Protein AF-A0A8B6DLY8-F1 (afdb_monomer)

Foldseek 3Di:
DDDPPDDDDCPPPVCCVVPVLVVALPVVLVCCVVVNDPDDNVVSVVSNVVVVVVVVVVVVCVVCVPVVVVVVVVVVVVVVVVCVVDDDDPDPCVVPDDPPDPVVVVVVVCCVPQNDPNDPPDDDDDDDDPPPDDCPDPVNVVVVVVVVVVVVPDDDDPDDD

Mean predicted aligned error: 12.67 Å

Secondary structure (DSSP, 8-state):
-------------HHHHH-HHHH-HHHHHHHHHTTSS-S-HHHHHHHHHHHHHHHHHHHHHHHTHHHHHHHHHHHHHHHHHHGGG------HHHHHSPTTSHHHHHHHHHHHHT-TT-S----------TTS--S-SHHHHHHHHHHHHHHHT-----S--

Solvent-accessible surface area (backbone atoms only — not comparable to full-atom values): 10183 Å² total; per-residue (Å²): 136,83,82,78,79,76,75,96,68,84,71,71,59,64,54,56,76,78,40,27,60,78,75,39,17,57,60,38,38,52,36,39,74,71,69,77,43,86,76,65,62,68,64,29,49,53,50,26,52,51,52,53,51,54,48,54,50,49,52,51,43,67,76,36,46,69,61,53,51,50,53,51,51,51,52,50,52,57,55,55,58,58,59,76,72,65,76,81,84,80,53,64,66,72,72,73,49,59,87,92,36,72,66,50,54,53,50,51,51,46,36,72,74,68,34,82,77,68,58,83,85,76,84,81,88,83,90,78,60,94,73,90,50,83,59,93,37,74,70,52,51,50,51,50,52,53,52,50,54,54,59,73,67,67,80,84,86,90,66,92,128

Radius of gyration: 36.94 Å; Cα contacts 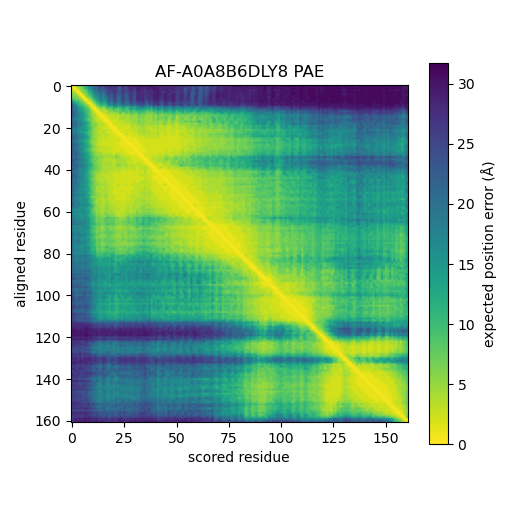(8 Å, |Δi|>4): 57; chains: 1; bounding box: 82×62×89 Å

Structure (mmCIF, N/CA/C/O backbone):
data_AF-A0A8B6DLY8-F1
#
_entry.id   AF-A0A8B6DLY8-F1
#
loop_
_atom_site.group_PDB
_atom_site.id
_atom_site.type_symbol
_atom_site.label_atom_id
_atom_site.label_alt_id
_atom_site.label_comp_id
_atom_site.label_asym_id
_atom_site.label_entity_id
_atom_site.label_seq_id
_atom_site.pdbx_PDB_ins_code
_atom_site.Cartn_x
_atom_site.Cartn_y
_atom_site.Cartn_z
_atom_site.occupancy
_atom_site.B_iso_or_equiv
_atom_site.auth_seq_id
_atom_site.auth_comp_id
_atom_site.auth_asym_id
_atom_site.auth_atom_id
_atom_site.pdbx_PDB_model_num
ATOM 1 N N . MET A 1 1 ? -2.352 26.729 -37.217 1.00 38.97 1 MET A N 1
ATOM 2 C CA . MET A 1 1 ? -1.543 27.371 -36.158 1.00 38.97 1 MET A CA 1
ATOM 3 C C . MET A 1 1 ? -0.080 27.208 -36.547 1.00 38.97 1 MET A C 1
ATOM 5 O O . MET A 1 1 ? 0.401 26.088 -36.638 1.00 38.97 1 MET A O 1
ATOM 9 N N . SER A 1 2 ? 0.544 28.307 -36.972 1.00 37.69 2 SER A N 1
ATOM 10 C CA . SER A 1 2 ? 1.836 28.341 -37.668 1.00 37.69 2 SER A CA 1
ATOM 11 C C . SER A 1 2 ? 2.990 27.996 -36.723 1.00 37.69 2 SER A C 1
ATOM 13 O O . SER A 1 2 ? 3.168 28.648 -35.694 1.00 37.69 2 SER A O 1
ATOM 15 N N . ILE A 1 3 ? 3.768 26.966 -37.066 1.00 46.97 3 ILE A N 1
ATOM 16 C CA . ILE A 1 3 ? 5.004 26.614 -36.364 1.00 46.97 3 ILE A CA 1
ATOM 17 C C . ILE A 1 3 ? 6.018 27.718 -36.661 1.00 46.97 3 ILE A C 1
ATOM 19 O O . ILE A 1 3 ? 6.572 27.808 -37.757 1.00 46.97 3 ILE A O 1
ATOM 23 N N . ARG A 1 4 ? 6.249 28.578 -35.667 1.00 46.22 4 ARG A N 1
ATOM 24 C CA . ARG A 1 4 ? 7.287 29.609 -35.675 1.00 46.22 4 ARG A CA 1
ATOM 25 C C . ARG A 1 4 ? 8.650 28.924 -35.830 1.00 46.22 4 ARG A C 1
ATOM 27 O O . ARG A 1 4 ? 9.217 28.456 -34.846 1.00 46.22 4 ARG A O 1
ATOM 34 N N . ARG A 1 5 ? 9.177 28.860 -37.060 1.00 56.31 5 ARG A N 1
ATOM 35 C CA . ARG A 1 5 ? 10.591 28.548 -37.319 1.00 56.31 5 ARG A CA 1
ATOM 36 C C . ARG A 1 5 ? 11.424 29.621 -36.617 1.00 56.31 5 ARG A C 1
ATOM 38 O O . ARG A 1 5 ? 11.501 30.754 -37.086 1.00 56.31 5 ARG A O 1
ATOM 45 N N . ARG A 1 6 ? 11.968 29.288 -35.445 1.00 45.38 6 ARG A N 1
ATOM 46 C CA . ARG A 1 6 ? 12.913 30.141 -34.724 1.00 45.38 6 ARG A CA 1
ATOM 47 C C . ARG A 1 6 ? 14.217 30.153 -35.524 1.00 45.38 6 ARG A C 1
ATOM 49 O O . ARG A 1 6 ? 14.691 29.102 -35.946 1.00 45.38 6 ARG A O 1
ATOM 56 N N . GLY A 1 7 ? 14.688 31.362 -35.806 1.00 41.41 7 GLY A N 1
ATOM 57 C CA . GLY A 1 7 ? 15.774 31.646 -36.730 1.00 41.41 7 GLY A CA 1
ATOM 58 C C . GLY A 1 7 ? 17.102 30.994 -36.365 1.00 41.41 7 GLY A C 1
ATOM 59 O O . GLY A 1 7 ? 17.386 30.664 -35.217 1.00 41.41 7 GLY A O 1
ATOM 60 N N . THR A 1 8 ? 17.907 30.851 -37.407 1.00 48.41 8 THR A N 1
ATOM 61 C CA . THR A 1 8 ? 19.327 30.529 -37.408 1.00 48.41 8 THR A CA 1
ATOM 62 C C . THR A 1 8 ? 20.114 31.504 -36.531 1.00 48.41 8 THR A C 1
ATOM 64 O O . THR A 1 8 ? 20.509 32.577 -36.975 1.00 48.41 8 THR A O 1
ATOM 67 N N . ASN A 1 9 ? 20.357 31.116 -35.287 1.00 43.06 9 ASN A N 1
ATOM 68 C CA . ASN A 1 9 ? 21.547 31.507 -34.547 1.00 43.06 9 ASN A CA 1
ATOM 69 C C . ASN A 1 9 ? 21.947 30.271 -33.744 1.00 43.06 9 ASN A C 1
ATOM 71 O O . ASN A 1 9 ? 21.396 30.014 -32.677 1.00 43.06 9 ASN A O 1
ATOM 75 N N . SER A 1 10 ? 22.789 29.419 -34.329 1.00 54.16 10 SER A N 1
ATOM 76 C CA . SER A 1 10 ? 23.282 28.209 -33.675 1.00 54.16 10 SER A CA 1
ATOM 77 C C . SER A 1 10 ? 24.282 28.613 -32.596 1.00 54.16 10 SER A C 1
ATOM 79 O O . SER A 1 10 ? 25.492 28.485 -32.780 1.00 54.16 10 SER A O 1
ATOM 81 N N . GLN A 1 11 ? 23.774 29.135 -31.477 1.00 60.53 11 GLN A N 1
ATOM 82 C CA . GLN A 1 11 ? 24.482 29.003 -30.216 1.00 60.53 11 GLN A CA 1
ATOM 83 C C . GLN A 1 11 ? 24.683 27.502 -30.041 1.00 60.53 11 GLN A C 1
ATOM 85 O O . GLN A 1 11 ? 23.718 26.744 -29.988 1.00 60.53 11 GLN A O 1
ATOM 90 N N . ILE A 1 12 ? 25.937 27.066 -30.121 1.00 67.00 12 ILE A N 1
ATOM 91 C CA . ILE A 1 12 ? 26.305 25.691 -29.809 1.00 67.00 12 ILE A CA 1
ATOM 92 C C . ILE A 1 12 ? 25.740 25.441 -28.413 1.00 67.00 12 ILE A C 1
ATOM 94 O O . ILE A 1 12 ? 26.105 26.186 -27.505 1.00 67.00 12 ILE A O 1
ATOM 98 N N . ASP A 1 13 ? 24.825 24.475 -28.266 1.00 74.44 13 ASP A N 1
ATOM 99 C CA . ASP A 1 13 ? 24.245 24.155 -26.960 1.00 74.44 13 ASP A CA 1
ATOM 100 C C . ASP A 1 13 ? 25.400 23.934 -25.984 1.00 74.44 13 ASP A C 1
ATOM 102 O O . ASP A 1 13 ? 26.208 23.018 -26.152 1.00 74.44 13 ASP A O 1
ATOM 106 N N . GLU A 1 14 ? 25.519 24.814 -24.994 1.00 82.06 14 GLU A N 1
ATOM 107 C CA . GLU A 1 14 ? 26.632 24.818 -24.044 1.00 82.06 14 GLU A CA 1
ATOM 108 C C . GLU A 1 14 ? 26.707 23.478 -23.291 1.00 82.06 14 GLU A C 1
ATOM 110 O O . GLU A 1 14 ? 27.787 22.954 -23.004 1.00 82.06 14 GLU A O 1
ATOM 115 N N . ASP A 1 15 ? 25.551 22.839 -23.105 1.00 82.94 15 ASP A N 1
ATOM 116 C CA . ASP A 1 15 ? 25.417 21.503 -22.533 1.00 82.94 15 ASP A CA 1
ATOM 117 C C . ASP A 1 15 ? 26.004 20.392 -23.422 1.00 82.94 15 ASP A C 1
ATOM 119 O O . ASP A 1 15 ? 26.463 19.369 -22.909 1.00 82.94 15 ASP A O 1
ATOM 123 N N . LEU A 1 16 ? 26.064 20.574 -24.748 1.00 82.88 16 LEU A N 1
ATOM 124 C CA . LEU A 1 16 ? 26.805 19.665 -25.628 1.00 82.88 16 LEU A CA 1
ATOM 125 C C . LEU A 1 16 ? 28.315 19.825 -25.460 1.00 82.88 16 LEU A C 1
ATOM 127 O O . LEU A 1 16 ? 29.034 18.887 -25.772 1.00 82.88 16 LEU A O 1
ATOM 131 N N . LEU A 1 17 ? 28.821 20.962 -24.983 1.00 83.25 17 LEU A N 1
ATOM 132 C CA . LEU A 1 17 ? 30.257 21.159 -24.755 1.00 83.25 17 LEU A CA 1
ATOM 133 C C . LEU A 1 17 ? 30.683 20.661 -23.372 1.00 83.25 17 LEU A C 1
ATOM 135 O O . LEU A 1 17 ? 31.747 20.061 -23.232 1.00 83.25 17 LEU A O 1
ATOM 139 N N . THR A 1 18 ? 29.837 20.854 -22.363 1.00 83.75 18 THR A N 1
ATOM 140 C CA . THR A 1 18 ? 30.134 20.487 -20.972 1.00 83.75 18 THR A CA 1
ATOM 141 C C . THR A 1 18 ? 29.684 19.065 -20.620 1.00 83.75 18 THR A C 1
ATOM 143 O O . THR A 1 18 ? 30.347 18.382 -19.838 1.00 83.75 18 THR A O 1
ATOM 146 N N . ARG A 1 19 ? 28.573 18.576 -21.195 1.00 86.81 19 ARG A N 1
ATOM 147 C CA . ARG A 1 19 ? 27.916 17.307 -20.822 1.00 86.81 19 ARG A CA 1
ATOM 148 C C . ARG A 1 19 ? 27.382 16.532 -22.036 1.00 86.81 19 ARG A C 1
ATOM 150 O O . ARG A 1 19 ? 26.265 16.010 -22.012 1.00 86.81 19 ARG A O 1
ATOM 157 N N . THR A 1 20 ? 28.222 16.370 -23.065 1.00 87.44 20 THR A N 1
ATOM 158 C CA . THR A 1 20 ? 27.923 15.626 -24.314 1.00 87.44 20 THR A CA 1
ATOM 159 C C . THR A 1 20 ? 27.107 14.344 -24.105 1.00 87.44 20 THR A C 1
ATOM 161 O O . THR A 1 20 ? 26.083 14.147 -24.747 1.00 87.44 20 THR A O 1
ATOM 164 N N . SER A 1 21 ? 27.545 13.461 -23.202 1.00 86.12 21 SER A N 1
ATOM 165 C CA . SER A 1 21 ? 26.941 12.140 -22.986 1.00 86.12 21 SER A CA 1
ATOM 166 C C . SER A 1 21 ? 25.559 12.182 -22.328 1.00 86.12 21 SER A C 1
ATOM 168 O O . SER A 1 21 ? 24.828 11.195 -22.404 1.00 86.12 21 SER A O 1
ATOM 170 N N . PHE A 1 22 ? 25.199 13.299 -21.691 1.00 86.00 22 PHE A N 1
ATOM 171 C CA . PHE A 1 22 ? 23.896 13.512 -21.066 1.00 86.00 22 PHE A CA 1
ATOM 172 C C . PHE A 1 22 ? 22.873 14.033 -22.078 1.00 86.00 22 PHE A C 1
ATOM 174 O O . PHE A 1 22 ? 21.759 13.519 -22.124 1.00 86.00 22 PHE A O 1
ATOM 181 N N . VAL A 1 23 ? 23.274 14.990 -22.919 1.00 86.31 23 VAL A N 1
ATOM 182 C CA . VAL A 1 23 ? 22.406 15.598 -23.940 1.00 86.31 23 VAL A CA 1
ATOM 183 C C . VAL A 1 23 ? 22.248 14.692 -25.162 1.00 86.31 23 VAL A C 1
ATOM 185 O O . VAL A 1 23 ? 21.130 14.424 -25.588 1.00 86.31 23 VAL A O 1
ATOM 188 N N . ASP A 1 24 ? 23.356 14.174 -25.702 1.00 89.06 24 ASP A N 1
ATOM 189 C CA . ASP A 1 24 ? 23.351 13.248 -26.837 1.00 89.06 24 ASP A CA 1
ATOM 190 C C . ASP A 1 24 ? 24.502 12.229 -26.733 1.00 89.06 24 ASP A C 1
ATOM 192 O O . ASP A 1 24 ? 25.635 12.432 -27.200 1.00 89.06 24 ASP A O 1
ATOM 196 N N . ALA A 1 25 ? 24.195 11.060 -26.163 1.00 91.06 25 ALA A N 1
ATOM 197 C CA . ALA A 1 25 ? 25.162 9.977 -26.030 1.00 91.06 25 ALA A CA 1
ATOM 198 C C . ALA A 1 25 ? 25.611 9.401 -27.382 1.00 91.06 25 ALA A C 1
ATOM 200 O O . ALA A 1 25 ? 26.672 8.775 -27.442 1.00 91.06 25 ALA A O 1
ATOM 201 N N . ARG A 1 26 ? 24.878 9.635 -28.485 1.00 91.81 26 ARG A N 1
ATOM 202 C CA . ARG A 1 26 ? 25.311 9.234 -29.835 1.00 91.81 26 ARG A CA 1
ATOM 203 C C . ARG A 1 26 ? 26.554 10.008 -30.246 1.00 91.81 26 ARG A C 1
ATOM 205 O O . ARG A 1 26 ? 27.481 9.422 -30.812 1.00 91.81 26 ARG A O 1
ATOM 212 N N . ILE A 1 27 ? 26.566 11.319 -29.998 1.00 90.56 27 ILE A N 1
ATOM 213 C CA . ILE A 1 27 ? 27.705 12.186 -30.315 1.00 90.56 27 ILE A CA 1
ATOM 214 C C . ILE A 1 27 ? 28.893 11.780 -29.446 1.00 90.56 27 ILE A C 1
ATOM 216 O O . ILE A 1 27 ? 29.963 11.513 -29.991 1.00 90.56 27 ILE A O 1
ATOM 220 N N . ALA A 1 28 ? 28.690 11.615 -28.135 1.00 91.25 28 ALA A N 1
ATOM 221 C CA . ALA A 1 28 ? 29.737 11.159 -27.220 1.00 91.25 28 ALA A CA 1
ATOM 222 C C . ALA A 1 28 ? 30.334 9.799 -27.640 1.00 91.25 28 ALA A C 1
ATOM 224 O O . ALA A 1 28 ? 31.550 9.674 -27.779 1.00 91.25 28 ALA A O 1
ATOM 225 N N . TYR A 1 29 ? 29.497 8.803 -27.958 1.00 92.69 29 TYR A N 1
ATOM 226 C CA . TYR A 1 29 ? 29.945 7.495 -28.450 1.00 92.69 29 TYR A CA 1
ATOM 227 C C . TYR A 1 29 ? 30.769 7.607 -29.744 1.00 92.69 29 TYR A C 1
ATOM 229 O O . TYR A 1 29 ? 31.812 6.965 -29.881 1.00 92.69 29 TYR A O 1
ATOM 237 N N . LYS A 1 30 ? 30.343 8.453 -30.694 1.00 92.19 30 LYS A N 1
ATOM 238 C CA . LYS A 1 30 ? 31.079 8.696 -31.946 1.00 92.19 30 LYS A CA 1
ATOM 239 C C . LYS A 1 30 ? 32.431 9.369 -31.705 1.00 92.19 30 LYS A C 1
ATOM 241 O O . LYS A 1 30 ? 33.387 9.010 -32.388 1.00 92.19 30 LYS A O 1
ATOM 246 N N . GLN A 1 31 ? 32.527 10.318 -30.772 1.00 91.12 31 GLN A N 1
ATOM 247 C CA . GLN A 1 31 ? 33.797 10.984 -30.453 1.00 91.12 31 GLN A CA 1
ATOM 248 C C . GLN A 1 31 ? 34.777 10.036 -29.752 1.00 91.12 31 GLN A C 1
ATOM 250 O O . GLN A 1 31 ? 35.947 9.991 -30.134 1.00 91.12 31 GL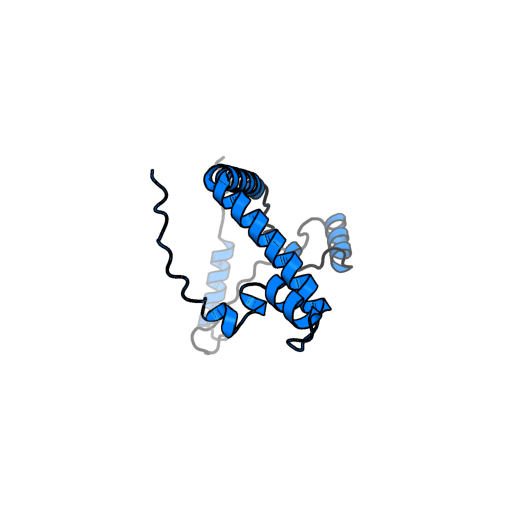N A O 1
ATOM 255 N N . VAL A 1 32 ? 34.288 9.199 -28.830 1.00 92.00 32 VAL A N 1
ATOM 256 C CA . VAL A 1 32 ? 35.099 8.155 -28.178 1.00 92.00 32 VAL A CA 1
ATOM 257 C C . VAL A 1 32 ? 35.546 7.086 -29.181 1.00 92.00 32 VAL A C 1
ATOM 259 O O . VAL A 1 32 ? 36.695 6.651 -29.174 1.00 92.00 32 VAL A O 1
ATOM 262 N N . LYS A 1 33 ? 34.682 6.690 -30.125 1.00 91.06 33 LYS A N 1
ATOM 263 C CA . LYS A 1 33 ? 35.051 5.747 -31.197 1.00 91.06 33 LYS A CA 1
ATOM 264 C C . LYS A 1 33 ? 36.096 6.322 -32.165 1.00 91.06 33 LYS A C 1
ATOM 266 O O . LYS A 1 33 ? 36.911 5.565 -32.677 1.00 91.06 33 LYS A O 1
ATOM 271 N N . LYS A 1 34 ? 36.082 7.639 -32.407 1.00 92.50 34 LYS A N 1
ATOM 272 C CA . LYS A 1 34 ? 37.067 8.357 -33.240 1.00 92.50 34 LYS A CA 1
ATOM 273 C C . LYS A 1 34 ? 38.396 8.638 -32.521 1.00 92.50 34 LYS A C 1
ATOM 275 O O . LYS A 1 34 ? 39.270 9.241 -33.133 1.00 92.50 34 LYS A O 1
ATOM 280 N N . GLY A 1 35 ? 38.535 8.258 -31.248 1.00 90.81 35 GLY A N 1
ATOM 281 C CA . GLY A 1 35 ? 39.734 8.525 -30.447 1.00 90.81 35 GLY A CA 1
ATOM 282 C C . GLY A 1 35 ? 39.906 9.992 -30.042 1.00 90.81 35 GLY A C 1
ATOM 283 O O . GLY A 1 35 ? 40.997 10.389 -29.657 1.00 90.81 35 GLY A O 1
ATOM 284 N N . LYS A 1 36 ? 38.849 10.812 -30.142 1.00 89.62 36 LYS A N 1
ATOM 285 C CA . LYS A 1 36 ? 38.881 12.242 -29.776 1.00 89.62 36 LYS A CA 1
ATOM 286 C C . LYS A 1 36 ? 38.534 12.503 -28.307 1.00 89.62 36 LYS A C 1
ATOM 288 O O . LYS A 1 36 ? 38.675 13.626 -27.843 1.00 89.62 36 LYS A O 1
ATOM 293 N N . ALA A 1 37 ? 38.034 11.487 -27.612 1.00 87.38 37 ALA A N 1
ATOM 294 C CA . ALA A 1 37 ? 37.672 11.513 -26.202 1.00 87.38 37 ALA A CA 1
ATOM 295 C C . ALA A 1 37 ? 37.857 10.107 -25.616 1.00 87.38 37 ALA A C 1
ATOM 297 O O . ALA A 1 37 ? 37.776 9.123 -26.356 1.00 87.38 37 ALA A O 1
ATOM 298 N N . ASP A 1 38 ? 38.062 10.013 -24.306 1.00 87.62 38 ASP A N 1
ATOM 299 C CA . ASP A 1 38 ? 38.151 8.739 -23.591 1.00 87.62 38 ASP A CA 1
ATOM 300 C C . ASP A 1 38 ? 36.872 8.469 -22.780 1.00 87.62 38 ASP A C 1
ATOM 302 O O . ASP A 1 38 ? 36.173 9.395 -22.364 1.00 87.62 38 ASP A O 1
ATOM 306 N N . GLY A 1 39 ? 36.525 7.195 -22.596 1.00 86.88 39 GLY A N 1
ATOM 307 C CA . GLY A 1 39 ? 35.351 6.788 -21.831 1.00 86.88 39 GLY A CA 1
ATOM 308 C C . GLY A 1 39 ? 34.833 5.384 -22.142 1.00 86.88 39 GLY A C 1
ATOM 309 O O . GLY A 1 39 ? 35.221 4.723 -23.108 1.00 86.88 39 GLY A O 1
ATOM 310 N N . ASN A 1 40 ? 33.884 4.922 -21.323 1.00 91.38 40 ASN A N 1
ATOM 311 C CA . ASN A 1 40 ? 33.307 3.586 -21.453 1.00 91.38 40 ASN A CA 1
ATOM 312 C C . ASN A 1 40 ? 32.359 3.490 -22.667 1.00 91.38 40 ASN A C 1
ATOM 314 O O . ASN A 1 40 ? 31.215 3.954 -22.641 1.00 91.38 40 ASN A O 1
ATOM 318 N N . LYS A 1 41 ? 32.837 2.830 -23.728 1.00 90.69 41 LYS A N 1
ATOM 319 C CA . LYS A 1 41 ? 32.113 2.629 -24.994 1.00 90.69 41 LYS A CA 1
ATOM 320 C C . LYS A 1 41 ? 30.813 1.841 -24.816 1.00 90.69 41 LYS A C 1
ATOM 322 O O . LYS A 1 41 ? 29.817 2.192 -25.444 1.00 90.69 41 LYS A O 1
ATOM 327 N N . CYS A 1 42 ? 30.802 0.815 -23.964 1.00 92.19 42 CYS A N 1
ATOM 328 C CA . CYS A 1 42 ? 29.619 -0.013 -23.718 1.00 92.19 42 CYS A CA 1
ATOM 329 C C . CYS A 1 42 ? 28.533 0.782 -22.989 1.00 92.19 42 CYS A C 1
ATOM 331 O O . CYS A 1 42 ? 27.382 0.798 -23.420 1.00 92.19 42 CYS A O 1
ATOM 333 N N . ALA A 1 43 ? 28.908 1.520 -21.941 1.00 92.06 43 ALA A N 1
ATOM 334 C CA . ALA A 1 43 ? 27.975 2.372 -21.205 1.00 92.06 43 ALA A CA 1
ATOM 335 C C . ALA A 1 43 ? 27.370 3.472 -22.097 1.00 92.06 43 ALA A C 1
ATOM 337 O O . ALA A 1 43 ? 26.173 3.754 -22.023 1.00 92.06 43 ALA A O 1
ATOM 338 N N . LEU A 1 44 ? 28.180 4.073 -22.976 1.00 91.69 44 LEU A N 1
ATOM 339 C CA . LEU A 1 44 ? 27.713 5.065 -23.948 1.00 91.69 44 LEU A CA 1
ATOM 340 C C . LEU A 1 44 ? 26.785 4.462 -25.007 1.00 91.69 44 LEU A C 1
ATOM 342 O O . LEU A 1 44 ? 25.809 5.102 -25.388 1.00 91.69 44 LEU A O 1
ATOM 346 N N . TRP A 1 45 ? 27.056 3.235 -25.454 1.00 92.94 45 TRP A N 1
ATOM 347 C CA . TRP A 1 45 ? 26.204 2.531 -26.409 1.00 92.94 45 TRP A CA 1
ATOM 348 C C . TRP A 1 45 ? 24.815 2.236 -25.828 1.00 92.94 45 TRP A C 1
ATOM 350 O O . TRP A 1 45 ? 23.813 2.568 -26.463 1.00 92.94 45 TRP A O 1
ATOM 360 N N . VAL A 1 46 ? 24.748 1.708 -24.597 1.00 95.06 46 VAL A N 1
ATOM 361 C CA . VAL A 1 46 ? 23.476 1.456 -23.891 1.00 95.06 46 VAL A CA 1
ATOM 362 C C . VAL A 1 46 ? 22.692 2.754 -23.715 1.00 95.06 46 VAL A C 1
ATOM 364 O O . VAL A 1 46 ? 21.507 2.817 -24.043 1.00 95.06 46 VAL A O 1
ATOM 367 N N . ARG A 1 47 ? 23.360 3.817 -23.249 1.00 93.81 47 ARG A N 1
ATOM 368 C CA . ARG A 1 47 ? 22.721 5.122 -23.045 1.00 93.81 47 ARG A CA 1
ATOM 369 C C . ARG A 1 47 ? 22.18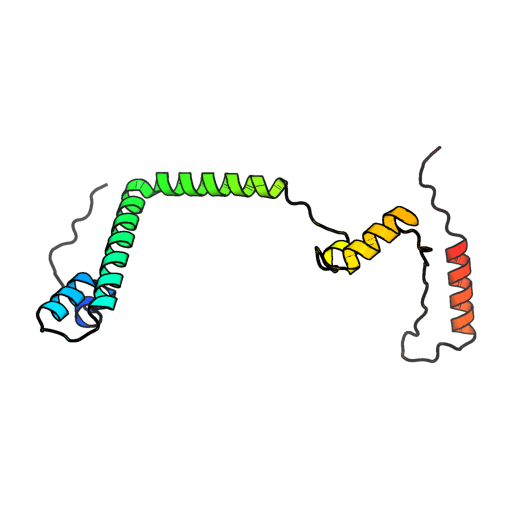4 5.702 -24.351 1.00 93.81 47 ARG A C 1
ATOM 371 O O . ARG A 1 47 ? 21.056 6.181 -24.371 1.00 93.81 47 ARG A O 1
ATOM 378 N N . TRP A 1 48 ? 22.954 5.631 -25.435 1.00 93.50 48 TRP A N 1
ATOM 379 C CA . TRP A 1 48 ? 22.505 6.086 -26.749 1.00 93.50 48 TRP A CA 1
ATOM 380 C C . TRP A 1 48 ? 21.260 5.325 -27.221 1.00 93.50 48 TRP A C 1
ATOM 382 O O . TRP A 1 48 ? 20.307 5.942 -27.700 1.00 93.50 48 TRP A O 1
ATOM 392 N N . HIS A 1 49 ? 21.251 3.999 -27.073 1.00 94.50 49 HIS A N 1
ATOM 393 C CA . HIS A 1 49 ? 20.103 3.184 -27.451 1.00 94.50 49 HIS A CA 1
ATOM 394 C C . HIS A 1 49 ? 18.858 3.616 -26.666 1.00 94.50 49 HIS A C 1
ATOM 396 O O . HIS A 1 49 ? 17.858 3.989 -27.276 1.00 94.50 49 HIS A O 1
ATOM 402 N N . LEU A 1 50 ? 18.955 3.689 -25.333 1.00 94.44 50 LEU A N 1
ATOM 403 C CA . LEU A 1 50 ? 17.862 4.122 -24.459 1.00 94.44 50 LEU A CA 1
ATOM 404 C C . LEU A 1 50 ? 17.351 5.526 -24.813 1.00 94.44 50 LEU A C 1
ATOM 406 O O . LEU A 1 50 ? 16.147 5.713 -24.970 1.00 94.44 50 LEU A O 1
ATOM 410 N N . GLN A 1 51 ? 18.253 6.493 -25.000 1.00 93.94 51 GLN A N 1
ATOM 411 C CA . GLN A 1 51 ? 17.893 7.858 -25.392 1.00 93.94 51 GLN A CA 1
ATOM 412 C C . GLN A 1 51 ? 17.137 7.883 -26.723 1.00 93.94 51 GLN A C 1
ATOM 414 O O . GLN A 1 51 ? 16.137 8.583 -26.844 1.00 93.94 51 GLN A O 1
ATOM 419 N N . ASN A 1 52 ? 17.559 7.086 -27.708 1.00 93.62 52 ASN A N 1
ATOM 420 C CA . ASN A 1 52 ? 16.885 7.021 -29.001 1.00 93.62 52 ASN A CA 1
ATOM 421 C C . ASN A 1 52 ? 15.477 6.405 -28.893 1.00 93.62 52 ASN A C 1
ATOM 423 O O . ASN A 1 52 ? 14.555 6.905 -29.534 1.00 93.62 52 ASN A O 1
ATOM 427 N N . TYR A 1 53 ? 15.288 5.364 -28.072 1.00 95.69 53 TYR A N 1
ATOM 428 C CA . TYR A 1 53 ? 13.955 4.798 -27.815 1.00 95.69 53 TYR A CA 1
ATOM 429 C C . TYR A 1 53 ? 13.050 5.775 -27.069 1.00 95.69 53 TYR A C 1
ATOM 431 O O . TYR A 1 53 ? 11.939 6.029 -27.525 1.00 95.69 53 TYR A O 1
ATOM 439 N N . MET A 1 54 ? 13.522 6.364 -25.967 1.00 94.75 54 MET A N 1
ATOM 440 C CA . MET A 1 54 ? 12.748 7.344 -25.198 1.00 94.75 54 MET A CA 1
ATOM 441 C C . MET A 1 54 ? 12.382 8.561 -26.047 1.00 94.75 54 MET A C 1
ATOM 443 O O . MET A 1 54 ? 11.254 9.038 -25.970 1.00 94.75 54 MET A O 1
ATOM 447 N N . PHE A 1 55 ? 13.297 9.027 -26.901 1.00 93.56 55 PHE A N 1
ATOM 448 C CA . PHE A 1 55 ? 13.025 10.118 -27.830 1.00 93.56 55 PHE A CA 1
ATOM 449 C C . PHE A 1 55 ? 11.980 9.725 -28.878 1.00 93.56 55 PHE A C 1
ATOM 451 O O . PHE A 1 55 ? 11.033 10.470 -29.101 1.00 93.56 55 PHE A O 1
ATOM 458 N N . SER A 1 56 ? 12.089 8.531 -29.472 1.00 93.88 56 SER A N 1
ATOM 459 C CA . SER A 1 56 ? 11.091 8.028 -30.425 1.00 93.88 56 SER A CA 1
ATOM 460 C C . SER A 1 56 ? 9.704 7.896 -29.789 1.00 93.8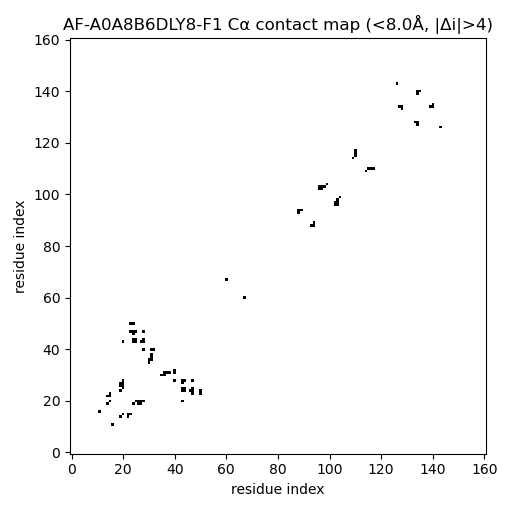8 56 SER A C 1
ATOM 462 O O . SER A 1 56 ? 8.707 8.273 -30.403 1.00 93.88 56 SER A O 1
ATOM 464 N N . ILE A 1 57 ? 9.635 7.394 -28.552 1.00 93.69 57 ILE A N 1
ATOM 465 C CA . ILE A 1 57 ? 8.396 7.297 -27.773 1.00 93.69 57 ILE A CA 1
ATOM 466 C C . ILE A 1 57 ? 7.864 8.699 -27.460 1.00 93.69 57 ILE A C 1
ATOM 468 O O . ILE A 1 57 ? 6.682 8.957 -27.653 1.00 93.69 57 ILE A O 1
ATOM 472 N N . GLY A 1 58 ? 8.727 9.630 -27.054 1.00 93.31 58 GLY A N 1
ATOM 473 C CA . GLY A 1 58 ? 8.363 11.024 -26.807 1.00 93.31 58 GLY A CA 1
ATOM 474 C C . GLY A 1 58 ? 7.786 11.704 -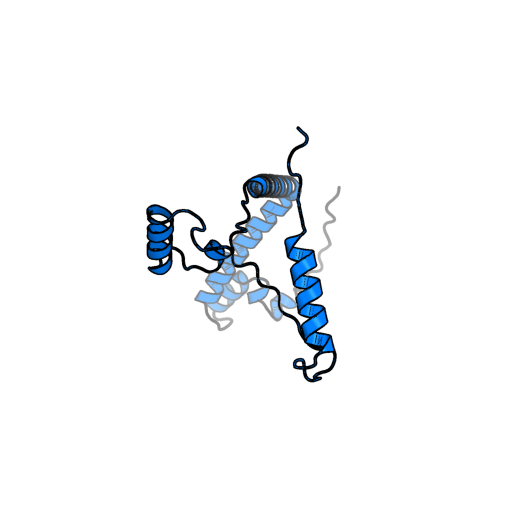28.049 1.00 93.31 58 GLY A C 1
ATOM 475 O O . GLY A 1 58 ? 6.733 12.329 -27.969 1.00 93.31 58 GLY A O 1
ATOM 476 N N . CYS A 1 59 ? 8.400 11.516 -29.221 1.00 93.69 59 CYS A N 1
ATOM 477 C CA . CYS A 1 59 ? 7.870 12.013 -30.491 1.00 93.69 59 CYS A CA 1
ATOM 478 C C . CYS A 1 59 ? 6.511 11.388 -30.834 1.00 93.69 59 CYS A C 1
ATOM 480 O O . CYS A 1 59 ? 5.611 12.098 -31.281 1.00 93.69 59 CYS A O 1
ATOM 482 N N . PHE A 1 60 ? 6.340 10.084 -30.598 1.00 92.75 60 PHE A N 1
ATOM 483 C CA . PHE A 1 60 ? 5.065 9.395 -30.797 1.00 92.75 60 PHE A CA 1
ATOM 484 C C . PHE A 1 60 ? 3.969 9.938 -29.867 1.00 92.75 60 PHE A C 1
ATOM 486 O O . PHE A 1 60 ? 2.867 10.248 -30.322 1.00 92.75 60 PHE A O 1
ATOM 493 N N . ILE A 1 61 ? 4.285 10.132 -28.583 1.00 93.38 61 ILE A N 1
ATOM 494 C CA . ILE A 1 61 ? 3.377 10.726 -27.596 1.00 93.38 61 ILE A CA 1
ATOM 495 C C . ILE A 1 61 ? 3.043 12.166 -27.984 1.00 93.38 61 ILE A C 1
ATOM 497 O O . ILE A 1 61 ? 1.883 12.547 -27.931 1.00 93.38 61 ILE A O 1
ATOM 501 N N . GLN A 1 62 ? 4.012 12.962 -28.435 1.00 92.56 62 GLN A N 1
ATOM 502 C CA . GLN A 1 62 ? 3.764 14.343 -28.847 1.00 92.56 62 GLN A CA 1
ATOM 503 C C . GLN A 1 62 ? 2.847 14.421 -30.077 1.00 92.56 62 GLN A C 1
ATOM 505 O O . GLN A 1 62 ? 1.953 15.266 -30.126 1.00 92.56 62 GLN A O 1
ATOM 510 N N . LEU A 1 63 ? 3.020 13.517 -31.047 1.00 93.81 63 LEU A N 1
ATOM 511 C CA . LEU A 1 63 ? 2.174 13.428 -32.241 1.00 93.81 63 LEU A CA 1
ATOM 512 C C . LEU A 1 63 ? 0.745 12.957 -31.916 1.00 93.81 63 LEU A C 1
ATOM 514 O O . LEU A 1 63 ? -0.219 13.358 -32.572 1.00 93.81 63 LEU A O 1
ATOM 518 N N . HIS A 1 64 ? 0.596 12.104 -30.904 1.00 93.00 64 HIS A N 1
ATOM 519 C CA . HIS A 1 64 ? -0.671 11.479 -30.525 1.00 93.00 64 HIS A CA 1
ATOM 520 C C . HIS A 1 64 ? -1.078 11.767 -29.075 1.00 93.00 64 HIS A C 1
ATOM 522 O O . HIS A 1 64 ? -1.705 10.925 -28.432 1.00 93.00 64 HIS A O 1
ATOM 528 N N . CYS A 1 65 ? -0.792 12.977 -28.585 1.00 90.81 65 CYS A N 1
ATOM 529 C CA . CYS A 1 65 ? -0.908 13.340 -27.167 1.00 90.81 65 CYS A CA 1
ATOM 530 C C . CYS A 1 65 ? -2.302 13.049 -26.593 1.00 90.81 65 CYS A C 1
ATOM 532 O O . CYS A 1 65 ? -2.431 12.355 -25.588 1.00 90.81 65 CYS A O 1
ATOM 534 N N . GLY A 1 66 ? -3.358 13.467 -27.299 1.00 93.38 66 GLY A N 1
ATOM 535 C CA . GLY A 1 66 ? -4.734 13.211 -26.866 1.00 93.38 66 GLY A CA 1
ATOM 536 C C . GLY A 1 66 ? -5.127 11.730 -26.886 1.00 93.38 66 GLY A C 1
ATOM 537 O O . GLY A 1 66 ? -5.784 11.264 -25.962 1.00 93.38 66 GLY A O 1
ATOM 538 N N . LYS A 1 67 ? -4.703 10.967 -27.904 1.00 94.19 67 LYS A N 1
ATOM 539 C CA . LYS A 1 67 ? -5.054 9.539 -28.029 1.00 94.19 67 LYS A CA 1
ATOM 540 C C . LYS A 1 67 ? -4.369 8.697 -26.957 1.00 94.19 67 LYS A C 1
ATOM 542 O O . LYS A 1 67 ? -5.011 7.838 -26.363 1.00 94.19 67 LYS A O 1
ATOM 547 N N . VAL A 1 68 ? -3.085 8.958 -26.704 1.00 95.56 68 VAL A N 1
ATOM 548 C CA . VAL A 1 68 ? -2.310 8.252 -25.675 1.00 95.56 68 VAL A CA 1
ATOM 549 C C . VAL A 1 68 ? -2.855 8.573 -24.285 1.00 95.56 68 VAL A C 1
ATOM 551 O O . VAL A 1 68 ? -3.071 7.657 -23.497 1.00 95.56 68 VAL A O 1
ATOM 554 N N . LEU A 1 69 ? -3.146 9.848 -24.003 1.00 95.12 69 LEU A N 1
ATOM 555 C CA . LEU A 1 69 ? -3.721 10.261 -22.722 1.00 95.12 69 LEU A CA 1
ATOM 556 C C . LEU A 1 69 ? -5.102 9.640 -22.497 1.00 95.12 69 LEU A C 1
ATOM 558 O O . LEU A 1 69 ? -5.362 9.105 -21.423 1.00 95.12 69 LEU A O 1
ATOM 562 N N . PHE A 1 70 ? -5.964 9.656 -23.516 1.00 96.62 70 PHE A N 1
ATOM 563 C CA . PHE A 1 70 ? -7.288 9.045 -23.430 1.00 96.62 70 PHE A CA 1
ATOM 564 C C . PHE A 1 70 ? -7.206 7.535 -23.182 1.00 96.62 70 PHE A C 1
ATOM 566 O O . PHE A 1 70 ? -7.878 7.030 -22.288 1.00 96.62 70 PHE A O 1
ATOM 573 N N . MET A 1 71 ? -6.343 6.820 -23.912 1.00 96.69 71 MET A N 1
ATOM 574 C CA . MET A 1 71 ? -6.139 5.383 -23.702 1.00 96.69 71 MET A CA 1
ATOM 575 C C . MET A 1 71 ? -5.586 5.069 -22.309 1.00 96.69 71 MET A C 1
ATOM 577 O O . MET A 1 71 ? -6.058 4.135 -21.667 1.00 96.69 71 MET A O 1
ATOM 581 N N . GLY A 1 72 ? -4.629 5.859 -21.812 1.00 96.31 72 GLY A N 1
ATOM 582 C CA . GLY A 1 72 ? -4.081 5.688 -20.466 1.00 96.31 72 GLY A CA 1
ATOM 583 C C . GLY A 1 72 ? -5.121 5.923 -19.370 1.00 96.31 72 GLY A C 1
ATOM 584 O O . GLY A 1 72 ? -5.210 5.139 -18.429 1.00 96.31 72 GLY A O 1
ATOM 585 N N . LEU A 1 73 ? -5.950 6.961 -19.514 1.00 96.75 73 LEU A N 1
ATOM 586 C CA . LEU A 1 73 ? -7.010 7.272 -18.556 1.00 96.75 73 LEU A CA 1
ATOM 587 C C . LEU A 1 73 ? -8.137 6.232 -18.584 1.00 96.75 73 LEU A C 1
ATOM 589 O O . LEU A 1 73 ? -8.660 5.883 -17.529 1.00 96.75 73 LEU A O 1
ATOM 593 N N . LEU A 1 74 ? -8.474 5.701 -19.762 1.00 97.19 74 LEU A N 1
ATOM 594 C CA . LEU A 1 74 ? -9.438 4.609 -19.916 1.00 97.19 74 LEU A CA 1
ATOM 595 C C . LEU A 1 74 ? -8.920 3.317 -19.271 1.00 97.19 74 LEU A C 1
ATOM 597 O O . LEU A 1 74 ? -9.647 2.658 -18.535 1.00 97.19 74 LEU A O 1
ATOM 601 N N . LEU A 1 75 ? -7.651 2.970 -19.492 1.00 96.56 75 LEU A N 1
ATOM 602 C CA . LEU A 1 75 ? -7.043 1.809 -18.846 1.00 96.56 75 LEU A CA 1
ATOM 603 C C . LEU A 1 75 ? -7.025 1.967 -17.320 1.00 96.56 75 LEU A C 1
ATOM 605 O O . LEU A 1 75 ? -7.398 1.043 -16.602 1.00 96.56 75 LEU A O 1
ATOM 609 N N . LEU A 1 76 ? -6.633 3.145 -16.824 1.00 96.38 76 LEU A N 1
ATOM 610 C CA . LEU A 1 76 ? -6.599 3.419 -15.390 1.00 96.38 76 LEU A CA 1
ATOM 611 C C . LEU A 1 76 ? -7.998 3.350 -14.771 1.00 96.38 76 LEU A C 1
ATOM 613 O O . LEU A 1 76 ? -8.158 2.748 -13.713 1.00 96.38 76 LEU A O 1
ATOM 617 N N . SER A 1 77 ? -9.016 3.910 -15.429 1.00 96.06 77 SER A N 1
ATOM 618 C CA . SER A 1 77 ? -10.391 3.853 -14.928 1.00 96.06 77 SER A CA 1
ATOM 619 C C . SER A 1 77 ? -10.930 2.423 -14.897 1.00 96.06 77 SER A C 1
ATOM 621 O O . SER A 1 77 ? -11.579 2.047 -13.921 1.00 96.06 77 SER A O 1
ATOM 623 N N . LEU A 1 78 ? -10.595 1.595 -15.893 1.00 95.19 78 LEU A N 1
ATOM 624 C CA . LEU A 1 78 ? -10.941 0.175 -15.901 1.00 95.19 78 LEU A CA 1
ATOM 625 C C . LEU A 1 78 ? -10.281 -0.574 -14.733 1.00 95.19 78 LEU A C 1
ATOM 627 O O . LEU A 1 78 ? -10.947 -1.346 -14.046 1.00 95.19 78 LEU A O 1
ATOM 631 N N . CYS A 1 79 ? -9.008 -0.289 -14.444 1.00 93.69 79 CYS A N 1
ATOM 632 C CA . CYS A 1 79 ? -8.327 -0.821 -13.262 1.00 93.69 79 CYS A CA 1
ATOM 633 C C . CYS A 1 79 ? -8.996 -0.355 -11.958 1.00 93.69 79 CYS A C 1
ATOM 635 O O . CYS A 1 79 ? -9.167 -1.153 -11.038 1.00 93.69 79 CYS A O 1
ATOM 637 N N . CYS A 1 80 ? -9.434 0.907 -11.880 1.00 94.00 80 CYS A N 1
ATOM 638 C CA . CYS A 1 80 ? -10.118 1.440 -10.702 1.00 94.00 80 CYS A CA 1
ATOM 639 C C . CYS A 1 80 ? -11.465 0.760 -10.423 1.00 94.00 80 CYS A C 1
ATOM 641 O O . CYS A 1 80 ? -11.851 0.636 -9.263 1.00 94.00 80 CYS A O 1
ATOM 643 N N . ILE A 1 81 ? -12.173 0.284 -11.452 1.00 94.69 81 ILE A N 1
ATOM 644 C CA . ILE A 1 81 ? -13.404 -0.500 -11.267 1.00 94.69 81 ILE A CA 1
ATOM 645 C C . ILE A 1 81 ? -13.101 -1.806 -10.517 1.00 94.69 81 ILE A C 1
ATOM 647 O O . ILE A 1 81 ? -13.899 -2.224 -9.679 1.00 94.69 81 ILE A O 1
ATOM 651 N N . GLY A 1 82 ? -11.921 -2.399 -10.727 1.00 89.00 82 GLY A N 1
ATOM 652 C CA . GLY A 1 82 ? -11.456 -3.574 -9.986 1.00 89.00 82 GLY A CA 1
ATOM 653 C C . GLY A 1 82 ? -11.381 -3.362 -8.470 1.00 89.00 82 GLY A C 1
ATOM 654 O O . GLY A 1 82 ? -11.586 -4.312 -7.716 1.00 89.00 82 GLY A O 1
ATOM 655 N N . PHE A 1 83 ? -11.205 -2.121 -7.994 1.00 89.44 83 PHE A N 1
ATOM 656 C CA . PHE A 1 83 ? -11.187 -1.830 -6.556 1.00 89.44 83 PHE A CA 1
ATOM 657 C C . PHE A 1 83 ? -12.535 -2.056 -5.862 1.00 89.44 83 PHE A C 1
ATOM 659 O O . PHE A 1 83 ? -12.565 -2.242 -4.650 1.00 89.44 83 PHE A O 1
ATOM 666 N N . LYS A 1 84 ? -13.653 -2.112 -6.599 1.00 87.56 84 LYS A N 1
ATOM 667 C CA . LYS A 1 84 ? -14.961 -2.483 -6.028 1.00 87.56 84 LYS A CA 1
ATOM 668 C C . LYS A 1 84 ? -14.984 -3.907 -5.465 1.00 87.56 84 LYS A C 1
ATOM 670 O O . LYS A 1 84 ? -15.845 -4.209 -4.649 1.00 87.56 84 LYS A O 1
ATOM 675 N N . LEU A 1 85 ? -14.069 -4.766 -5.910 1.00 85.00 85 LEU A N 1
ATOM 676 C CA . LEU A 1 85 ? -13.958 -6.156 -5.470 1.00 85.00 85 LEU A CA 1
ATOM 677 C C . LEU A 1 85 ? -13.011 -6.326 -4.276 1.00 85.00 85 LEU A C 1
ATOM 679 O O . LEU A 1 85 ? -12.802 -7.453 -3.828 1.00 85.00 85 LEU A O 1
ATOM 683 N N . VAL A 1 86 ? -12.434 -5.234 -3.762 1.00 89.31 86 VAL A N 1
ATOM 684 C CA . VAL A 1 86 ? -11.574 -5.282 -2.578 1.00 89.31 86 VAL A CA 1
ATOM 685 C C . VAL A 1 86 ? -12.424 -5.676 -1.379 1.00 89.31 86 VAL A C 1
ATOM 687 O O . VAL A 1 86 ? -13.323 -4.948 -0.962 1.00 89.31 86 VAL A O 1
ATOM 690 N N . LYS A 1 87 ? -12.121 -6.850 -0.830 1.00 86.75 87 LYS A N 1
ATOM 691 C CA . LYS A 1 87 ? -12.628 -7.297 0.460 1.00 86.75 87 LYS A CA 1
ATOM 692 C C . LYS A 1 87 ? -11.622 -6.869 1.516 1.00 86.75 87 LYS A C 1
ATOM 694 O O . LYS A 1 87 ? -10.441 -7.185 1.398 1.00 86.75 87 LYS A O 1
ATOM 699 N N . PHE A 1 88 ? -12.091 -6.117 2.502 1.00 84.88 88 PHE A N 1
ATOM 700 C CA . PHE A 1 88 ? -11.288 -5.800 3.672 1.00 84.88 88 PHE A CA 1
ATOM 701 C C . PHE A 1 88 ? -11.414 -6.952 4.657 1.00 84.88 88 PHE A C 1
ATOM 703 O O . PHE A 1 88 ? -12.520 -7.277 5.084 1.00 84.88 88 PHE A O 1
ATOM 710 N N . GLU A 1 89 ? -10.281 -7.560 4.987 1.00 85.12 89 GLU A N 1
ATOM 711 C CA . GLU A 1 89 ? -10.200 -8.517 6.080 1.00 85.12 89 GLU A CA 1
ATOM 712 C C . GLU A 1 89 ? -10.290 -7.732 7.391 1.00 85.12 89 GLU A C 1
ATOM 714 O O . GLU A 1 89 ? -9.448 -6.876 7.669 1.00 85.12 89 GLU A O 1
ATOM 719 N N . THR A 1 90 ? -11.356 -7.957 8.155 1.00 85.00 90 THR A N 1
ATOM 720 C CA . THR A 1 90 ? -11.565 -7.337 9.474 1.00 85.00 90 THR A CA 1
ATOM 721 C C . THR A 1 90 ? -11.313 -8.313 10.616 1.00 85.00 90 THR A C 1
ATOM 723 O O . THR A 1 90 ? -11.363 -7.909 11.776 1.00 85.00 90 THR A O 1
ATOM 726 N N . ASP A 1 91 ? -11.074 -9.586 10.302 1.00 82.50 91 ASP A N 1
ATOM 727 C CA . ASP A 1 91 ? -10.750 -10.595 11.297 1.00 82.50 91 ASP A CA 1
ATOM 728 C C . ASP A 1 91 ? -9.295 -10.424 11.748 1.00 82.50 91 ASP A C 1
ATOM 730 O O . ASP A 1 91 ? -8.348 -10.546 10.966 1.00 82.50 91 ASP A O 1
ATOM 734 N N . VAL A 1 92 ? -9.124 -10.100 13.030 1.00 82.50 92 VAL A N 1
ATOM 735 C CA . VAL A 1 92 ? -7.810 -9.922 13.651 1.00 82.50 92 VAL A CA 1
ATOM 736 C C . VAL A 1 92 ? -7.029 -11.234 13.596 1.00 82.50 92 VAL A C 1
ATOM 738 O O . VAL A 1 92 ? -5.831 -11.210 13.334 1.00 82.50 92 VAL A O 1
ATOM 741 N N . GLU A 1 93 ? -7.678 -12.385 13.775 1.00 80.94 93 GLU A N 1
ATOM 742 C CA . GLU A 1 93 ? -6.980 -13.672 13.734 1.00 80.94 93 GLU A CA 1
ATOM 743 C C . GLU A 1 93 ? -6.373 -13.911 12.345 1.00 80.94 93 GLU A C 1
ATOM 745 O O . GLU A 1 93 ? -5.188 -14.220 12.233 1.00 80.94 93 GLU A O 1
ATOM 750 N N . ALA A 1 94 ? -7.132 -13.645 11.280 1.00 81.38 94 ALA A N 1
ATOM 751 C CA . ALA A 1 94 ? -6.661 -13.792 9.902 1.00 81.38 94 ALA A CA 1
ATOM 752 C C . ALA A 1 94 ? -5.539 -12.806 9.524 1.00 81.38 94 ALA A C 1
ATOM 754 O O . ALA A 1 94 ? -4.687 -13.123 8.697 1.00 81.38 94 ALA A O 1
ATOM 755 N N . LEU A 1 95 ? -5.520 -11.608 10.118 1.00 86.69 95 LEU A N 1
ATOM 756 C CA . LEU A 1 95 ? -4.490 -10.591 9.868 1.00 86.69 95 LEU A CA 1
ATOM 757 C C . LEU A 1 95 ? -3.148 -10.906 10.543 1.00 86.69 95 LEU A C 1
ATOM 759 O O . LEU A 1 95 ? -2.099 -10.517 10.029 1.00 86.69 95 LEU A O 1
ATOM 763 N N . TRP A 1 96 ? -3.184 -11.542 11.716 1.00 88.69 96 TRP A N 1
ATOM 764 C CA . TRP A 1 96 ? -2.004 -11.753 12.561 1.00 88.69 96 TRP A CA 1
ATOM 765 C C . TRP A 1 96 ? -1.436 -13.174 12.487 1.00 88.69 96 TRP A C 1
ATOM 767 O O . TRP A 1 96 ? -0.287 -13.383 12.884 1.00 88.69 96 TRP A O 1
ATOM 777 N N . VAL A 1 97 ? -2.203 -14.142 11.984 1.00 89.88 97 VAL A N 1
ATOM 778 C CA . VAL A 1 97 ? -1.734 -15.515 11.768 1.00 89.88 97 VAL A CA 1
ATOM 779 C C . VAL A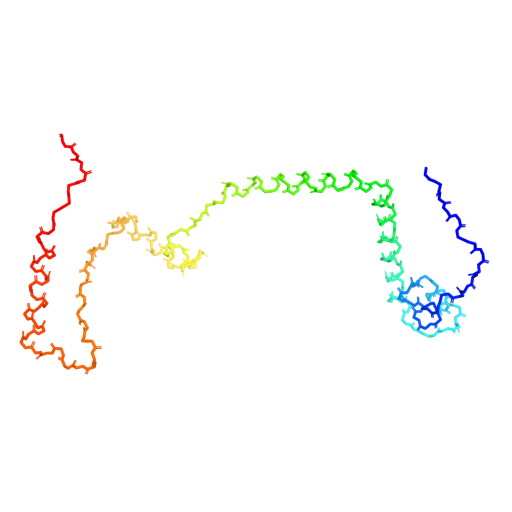 1 97 ? -1.029 -15.626 10.415 1.00 89.88 97 VAL A C 1
ATOM 781 O O . VAL A 1 97 ? -1.484 -15.108 9.398 1.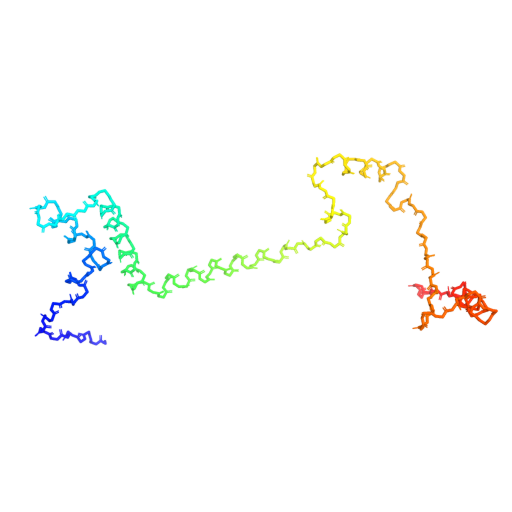00 89.88 97 VAL A O 1
ATOM 784 N N . GLU A 1 98 ? 0.112 -16.315 10.401 1.00 89.25 98 GLU A N 1
ATOM 785 C CA . GLU A 1 98 ? 0.844 -16.607 9.170 1.00 89.25 98 GLU A CA 1
ATOM 786 C C . GLU A 1 98 ? 0.054 -17.579 8.284 1.00 89.25 98 GLU A C 1
ATOM 788 O O . GLU A 1 98 ? -0.251 -18.701 8.697 1.00 89.25 98 GLU A O 1
ATOM 793 N N . ALA A 1 99 ? -0.223 -17.162 7.047 1.00 88.81 99 ALA A N 1
ATOM 794 C CA . ALA A 1 99 ? -0.877 -18.002 6.051 1.00 88.81 99 ALA A CA 1
ATOM 795 C C . ALA A 1 99 ? 0.012 -19.197 5.663 1.00 88.81 99 ALA A C 1
ATOM 797 O O . ALA A 1 99 ? 1.165 -19.028 5.261 1.00 88.81 99 ALA A O 1
ATOM 798 N N . GLY A 1 100 ? -0.537 -20.407 5.750 1.00 88.94 100 GLY A N 1
ATOM 799 C CA . GLY A 1 100 ? 0.159 -21.674 5.529 1.00 88.94 100 GLY A CA 1
ATOM 800 C C . GLY A 1 100 ? 1.010 -22.145 6.713 1.00 88.94 100 GLY A C 1
ATOM 801 O O . GLY A 1 100 ? 1.760 -23.113 6.573 1.00 88.94 100 GLY A O 1
ATOM 802 N N . GLY A 1 101 ? 0.933 -21.469 7.862 1.00 90.94 101 GLY A N 1
ATOM 803 C CA . GLY A 1 101 ? 1.644 -21.854 9.077 1.00 90.94 101 GLY A CA 1
ATOM 804 C C . GLY A 1 101 ? 0.942 -22.971 9.858 1.00 90.94 101 GLY A C 1
ATOM 805 O O . GLY A 1 101 ? -0.256 -23.205 9.724 1.00 90.94 101 GLY A O 1
ATOM 806 N N . ARG A 1 102 ? 1.679 -23.625 10.766 1.00 93.31 102 ARG A N 1
ATOM 807 C CA . ARG A 1 102 ? 1.127 -24.670 11.656 1.00 93.31 102 ARG A CA 1
ATOM 808 C C . ARG A 1 102 ? -0.040 -24.162 12.514 1.00 93.31 102 ARG A C 1
ATOM 810 O O . ARG A 1 102 ? -0.991 -24.892 12.763 1.00 93.31 102 ARG A O 1
ATOM 817 N N . LEU A 1 103 ? 0.034 -22.906 12.958 1.00 89.44 103 LEU A N 1
ATOM 818 C CA . LEU A 1 103 ? -0.993 -22.291 13.801 1.00 89.44 103 LEU A CA 1
ATOM 819 C C . LEU A 1 103 ? -2.342 -22.159 13.072 1.00 89.44 103 LEU A C 1
ATOM 821 O O . LEU A 1 103 ? -3.383 -22.320 13.700 1.00 89.44 103 LEU A O 1
ATOM 825 N N . GLU A 1 104 ? -2.333 -21.917 11.758 1.00 90.38 104 GLU A N 1
ATOM 826 C CA . GLU A 1 104 ? -3.559 -21.881 10.951 1.00 90.38 104 GLU A CA 1
ATOM 827 C C . GLU A 1 104 ? -4.234 -23.262 10.913 1.00 90.38 104 GLU A C 1
ATOM 829 O O . GLU A 1 104 ? -5.448 -23.360 11.084 1.00 90.38 104 GLU A O 1
ATOM 834 N N . GLU A 1 105 ? -3.452 -24.338 10.771 1.00 91.00 105 GLU A N 1
ATOM 835 C CA . GLU A 1 105 ? -3.953 -25.719 10.788 1.00 91.00 105 GLU A CA 1
ATOM 836 C C . GLU A 1 105 ? -4.545 -26.099 12.155 1.00 91.00 105 GLU A C 1
ATOM 838 O O . GLU A 1 105 ? -5.635 -26.671 12.230 1.00 91.00 105 GLU A O 1
ATOM 843 N N . GLU A 1 106 ? -3.868 -25.732 13.246 1.00 89.56 106 GLU A N 1
ATOM 844 C CA . GLU A 1 106 ? -4.344 -25.967 14.614 1.00 89.56 106 GLU A CA 1
ATOM 845 C C . GLU A 1 106 ? -5.652 -25.205 14.903 1.00 89.56 106 GLU A C 1
ATOM 847 O O . GLU A 1 106 ? -6.596 -25.767 15.475 1.00 89.56 106 GLU A O 1
ATOM 852 N N . LEU A 1 107 ? -5.748 -23.944 14.464 1.00 87.75 107 LEU A N 1
ATOM 853 C CA . LEU A 1 107 ? -6.969 -23.142 14.574 1.00 87.75 107 LEU A CA 1
ATOM 854 C C . LEU A 1 107 ? -8.104 -23.723 13.724 1.00 87.75 107 LEU A C 1
ATOM 856 O O . LEU A 1 107 ? -9.230 -23.847 14.211 1.00 87.75 107 LEU A O 1
ATOM 860 N N . ALA A 1 108 ? -7.821 -24.139 12.488 1.00 88.56 108 ALA A N 1
ATOM 861 C CA . ALA A 1 108 ? -8.804 -24.767 11.610 1.00 88.56 108 ALA A CA 1
ATOM 862 C C . ALA A 1 108 ? -9.343 -26.080 12.201 1.00 88.56 108 ALA A C 1
ATOM 864 O O . ALA A 1 108 ? -10.558 -26.300 12.208 1.00 88.56 108 ALA A O 1
ATOM 865 N N . TYR A 1 109 ? -8.466 -26.924 12.757 1.00 89.62 109 TYR A N 1
ATOM 866 C CA . TYR A 1 109 ? -8.858 -28.161 13.434 1.00 89.62 109 TYR A CA 1
ATOM 867 C C . TYR A 1 109 ? -9.748 -27.883 14.651 1.00 89.62 109 TYR A C 1
ATOM 869 O O . TYR A 1 109 ? -10.803 -28.505 14.805 1.00 89.62 109 TYR A O 1
ATOM 877 N N . THR A 1 110 ? -9.365 -26.913 15.485 1.00 88.25 110 THR A N 1
ATOM 878 C CA . THR A 1 110 ? -10.127 -26.521 16.681 1.00 88.25 110 THR A CA 1
ATOM 879 C C . THR A 1 110 ? -11.505 -25.974 16.305 1.00 88.25 110 THR A C 1
ATOM 881 O O . THR A 1 110 ? -12.515 -26.373 16.883 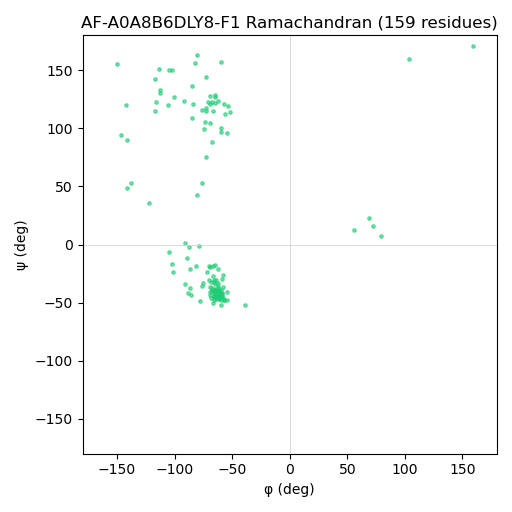1.00 88.25 110 THR A O 1
ATOM 884 N N . LYS A 1 111 ? -11.577 -25.131 15.270 1.00 86.19 111 LYS A N 1
ATOM 885 C CA . LYS A 1 111 ? -12.832 -24.582 14.738 1.00 86.19 111 LYS A CA 1
ATOM 886 C C . LYS A 1 111 ? -13.760 -25.676 14.202 1.00 86.19 111 LYS A C 1
ATOM 888 O O . LYS A 1 111 ? -14.973 -25.570 14.368 1.00 86.19 111 LYS A O 1
ATOM 893 N N . ALA A 1 112 ? -13.205 -26.726 13.595 1.00 88.38 112 ALA A N 1
ATOM 894 C CA . ALA A 1 112 ? -13.967 -27.857 13.067 1.00 88.38 112 ALA A CA 1
ATOM 895 C C . ALA A 1 112 ? -14.469 -28.823 14.155 1.00 88.38 112 ALA A C 1
ATOM 897 O O . ALA A 1 112 ? -15.557 -29.376 14.017 1.00 88.38 112 ALA A O 1
ATOM 898 N N . THR A 1 113 ? -13.692 -29.041 15.220 1.00 88.88 113 THR A N 1
ATOM 899 C CA . THR A 1 113 ? -14.047 -29.990 16.293 1.00 88.88 113 THR A CA 1
ATOM 900 C C . THR A 1 113 ? -14.877 -29.367 17.406 1.00 88.88 113 THR A C 1
ATOM 902 O O . THR A 1 113 ? -15.817 -29.998 17.883 1.00 88.88 113 THR A O 1
ATOM 905 N N . VAL A 1 114 ? -14.535 -28.151 17.830 1.00 81.69 114 VAL A N 1
ATOM 906 C CA . VAL A 1 114 ? -15.144 -27.479 18.987 1.00 81.69 114 VAL A CA 1
ATOM 907 C C . VAL A 1 114 ? -16.188 -26.438 18.547 1.00 81.69 114 VAL A C 1
ATOM 909 O O . VAL A 1 114 ? -17.127 -26.159 19.284 1.00 81.69 114 VAL A O 1
ATOM 912 N N . GLY A 1 115 ? -16.091 -25.918 17.319 1.00 78.19 115 GLY A N 1
ATOM 913 C CA . GLY A 1 115 ? -16.989 -24.898 16.767 1.00 78.19 115 GLY A CA 1
ATOM 914 C C . GLY A 1 115 ? -16.366 -23.496 16.737 1.00 78.19 115 GLY A C 1
ATOM 915 O O . GLY A 1 115 ? -15.393 -23.204 17.435 1.00 78.19 115 GLY A O 1
ATOM 916 N N . VAL A 1 116 ? -16.919 -22.611 15.897 1.00 70.06 116 VAL A N 1
ATOM 917 C CA . VAL A 1 116 ? -16.438 -21.224 15.743 1.00 70.06 116 VAL A CA 1
ATOM 918 C C . VAL A 1 116 ? -16.646 -20.450 1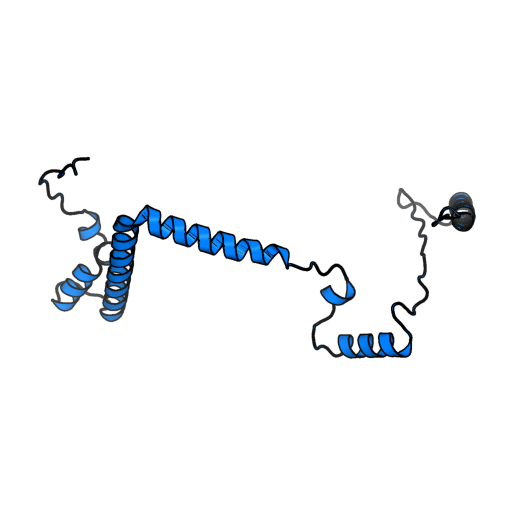7.040 1.00 70.06 116 VAL A C 1
ATOM 920 O O . VAL A 1 116 ? -17.776 -20.334 17.502 1.00 70.06 116 VAL A O 1
ATOM 923 N N . GLY A 1 117 ? -15.567 -19.911 17.612 1.00 62.81 117 GLY A N 1
ATOM 924 C CA . GLY A 1 117 ? -15.652 -19.129 18.845 1.00 62.81 117 GLY A CA 1
ATOM 925 C C . GLY A 1 117 ? -16.014 -19.961 20.074 1.00 62.81 117 GLY A C 1
ATOM 926 O O . GLY A 1 117 ? -16.505 -19.400 21.045 1.00 62.81 117 GLY A O 1
ATOM 927 N N . SER A 1 118 ? -15.776 -21.280 20.059 1.00 52.44 118 SER A N 1
ATOM 928 C CA . SER A 1 118 ? -16.020 -22.150 21.216 1.00 52.44 118 SER A CA 1
ATOM 929 C C . SER A 1 118 ? -14.943 -22.009 22.304 1.00 52.44 118 SER A C 1
ATOM 931 O O . SER A 1 118 ? -14.343 -22.981 22.765 1.00 52.44 118 SER A O 1
ATOM 933 N N . GLY A 1 119 ? -14.712 -20.769 22.720 1.00 58.78 119 GLY A N 1
ATOM 934 C CA . GLY A 1 119 ? -14.258 -20.407 24.052 1.00 58.78 119 GLY A CA 1
ATOM 935 C C . GLY A 1 119 ? -15.384 -19.625 24.725 1.00 58.78 119 GLY A C 1
ATOM 936 O O . GLY A 1 119 ? -16.185 -18.975 24.058 1.00 58.78 119 GLY A O 1
ATOM 937 N N . THR A 1 120 ? -15.481 -19.680 26.049 1.00 56.91 120 THR A N 1
ATOM 938 C CA . THR A 1 120 ? -16.373 -18.771 26.777 1.00 56.91 120 THR A CA 1
ATOM 939 C C . THR A 1 120 ? -15.981 -17.336 26.428 1.00 56.91 120 THR A C 1
ATOM 941 O O . THR A 1 120 ? -14.830 -16.954 26.652 1.00 56.91 120 THR A O 1
ATOM 944 N N . THR A 1 121 ? -16.895 -16.538 25.872 1.00 65.19 121 THR A N 1
ATOM 945 C CA . THR A 1 121 ? -16.689 -15.093 25.727 1.00 65.19 121 THR A CA 1
ATOM 946 C C . THR A 1 121 ? -16.674 -14.492 27.125 1.00 65.19 121 THR A C 1
ATOM 948 O O . THR A 1 121 ? -17.711 -14.154 27.690 1.00 65.19 121 THR A O 1
ATOM 951 N N . SER A 1 122 ? -15.492 -14.455 27.733 1.00 74.56 122 SER A N 1
ATOM 952 C CA . SER A 1 122 ? -15.307 -13.874 29.053 1.00 74.56 122 SER A CA 1
ATOM 953 C C . SER A 1 122 ? -15.372 -12.362 28.916 1.00 74.56 122 SER A C 1
ATOM 955 O O . SER A 1 122 ? -14.399 -11.719 28.523 1.00 74.56 122 SER A O 1
ATOM 957 N N . GLU A 1 123 ? -16.527 -11.790 29.230 1.00 82.06 123 GLU A N 1
ATOM 958 C CA . GLU A 1 123 ? -16.648 -10.352 29.419 1.00 82.06 123 GLU A CA 1
ATOM 959 C C . GLU A 1 123 ? -15.901 -9.968 30.699 1.00 82.06 123 GLU A C 1
ATOM 961 O O . GLU A 1 123 ? -16.162 -10.494 31.782 1.00 82.06 123 GLU A O 1
ATOM 966 N N . LEU A 1 124 ? -14.910 -9.086 30.566 1.00 88.69 124 LEU A N 1
ATOM 967 C CA . LEU A 1 124 ? -14.027 -8.703 31.660 1.00 88.69 124 LEU A CA 1
ATOM 968 C C . LEU A 1 124 ? -14.207 -7.223 31.992 1.00 88.69 124 LEU A C 1
ATOM 970 O O . LEU A 1 124 ? -13.971 -6.354 31.154 1.00 88.69 124 LEU A O 1
ATOM 974 N N . VAL A 1 125 ? -14.546 -6.937 33.248 1.00 90.12 125 VAL A N 1
ATOM 975 C CA . VAL A 1 125 ? -14.607 -5.574 33.789 1.00 90.12 125 VAL A CA 1
ATOM 976 C C . VAL A 1 125 ? -13.407 -5.348 34.706 1.00 90.12 125 VAL A C 1
ATOM 978 O O . VAL A 1 125 ? -13.242 -6.038 35.708 1.00 90.12 125 VAL A O 1
ATOM 981 N N . ILE A 1 126 ? -12.572 -4.357 34.385 1.00 91.19 126 ILE A N 1
ATOM 982 C CA . ILE A 1 126 ? -11.406 -3.970 35.193 1.00 91.19 126 ILE A CA 1
ATOM 983 C C . ILE A 1 126 ? -11.650 -2.581 35.781 1.00 91.19 126 ILE A C 1
ATOM 985 O O . ILE A 1 126 ? -11.979 -1.643 35.059 1.00 91.19 126 ILE A O 1
ATOM 989 N N . GLN A 1 127 ? -11.436 -2.428 37.089 1.00 90.94 127 GLN A N 1
ATOM 990 C CA . GLN A 1 127 ? -11.439 -1.128 37.757 1.00 90.94 127 GLN A CA 1
ATOM 991 C C . GLN A 1 127 ? -10.004 -0.653 37.995 1.00 90.94 127 GLN A C 1
ATOM 993 O O . GLN A 1 127 ? -9.204 -1.351 38.618 1.00 90.94 127 GLN A O 1
ATOM 998 N N . THR A 1 128 ? -9.690 0.564 37.555 1.00 91.31 128 THR A N 1
ATOM 999 C CA . THR A 1 128 ? -8.397 1.216 37.796 1.00 91.31 128 THR A CA 1
ATOM 1000 C C . THR A 1 128 ? -8.558 2.496 38.626 1.00 91.31 128 THR A C 1
ATOM 1002 O O . THR A 1 128 ? -9.540 3.228 38.467 1.00 91.31 128 THR A O 1
ATOM 1005 N N . PRO A 1 129 ? -7.617 2.789 39.545 1.00 90.00 129 PRO A N 1
ATOM 1006 C CA . PRO A 1 129 ? -7.619 4.038 40.300 1.00 90.00 129 PRO A CA 1
ATOM 1007 C C . PRO A 1 129 ? -7.202 5.208 39.397 1.00 90.00 129 PRO A C 1
ATOM 1009 O O . PRO A 1 129 ? -6.322 5.066 38.552 1.00 90.00 129 PRO A O 1
ATOM 1012 N N . LYS A 1 130 ? -7.802 6.389 39.594 1.00 82.00 130 LYS A N 1
ATOM 1013 C CA . LYS A 1 130 ? -7.532 7.573 38.754 1.00 82.00 130 LYS A CA 1
ATOM 1014 C C . LYS A 1 130 ? -6.141 8.189 38.960 1.00 82.00 130 LYS A C 1
ATOM 1016 O O . LYS A 1 130 ? -5.593 8.745 38.019 1.00 82.00 130 LYS A O 1
ATOM 1021 N N . GLU A 1 131 ? -5.571 8.100 40.164 1.00 81.50 131 GLU A N 1
ATOM 1022 C CA . GLU A 1 131 ? -4.355 8.847 40.542 1.00 81.50 131 GLU A CA 1
ATOM 1023 C C . GLU A 1 131 ? -3.355 7.994 41.334 1.00 81.50 131 GLU A C 1
ATOM 1025 O O . GLU A 1 131 ? -2.983 8.341 42.451 1.00 81.50 131 GLU A O 1
ATOM 1030 N N . GLY A 1 132 ? -2.962 6.825 40.812 1.00 79.06 132 GLY A N 1
ATOM 1031 C CA . GLY A 1 132 ? -1.952 5.963 41.457 1.00 79.06 132 GLY A CA 1
ATOM 1032 C C . GLY A 1 132 ? -2.272 5.553 42.907 1.00 79.06 132 GLY A C 1
ATOM 1033 O O . GLY A 1 132 ? -1.405 5.062 43.626 1.00 79.06 132 GLY A O 1
ATOM 1034 N N . SER A 1 133 ? -3.507 5.783 43.349 1.00 81.69 133 SER A N 1
ATOM 1035 C CA . SER A 1 133 ? -3.986 5.553 44.701 1.00 81.69 133 SER A CA 1
ATOM 1036 C C . SER A 1 133 ? -4.372 4.089 44.891 1.00 81.69 133 SER A C 1
ATOM 1038 O O . SER A 1 133 ? -4.653 3.366 43.935 1.00 81.69 133 SER A O 1
ATOM 1040 N N . ASN A 1 134 ? -4.364 3.624 46.140 1.00 85.19 134 ASN A N 1
ATOM 1041 C CA . ASN A 1 134 ? -4.668 2.229 46.439 1.00 85.19 134 ASN A CA 1
ATOM 1042 C C . ASN A 1 134 ? -6.128 1.894 46.078 1.00 85.19 134 ASN A C 1
ATOM 1044 O O . ASN A 1 134 ? -7.058 2.569 46.521 1.00 85.19 134 ASN A O 1
ATOM 1048 N N . ILE A 1 135 ? -6.327 0.825 45.305 1.00 90.69 135 ILE A N 1
ATOM 1049 C CA . ILE A 1 135 ? -7.649 0.339 44.894 1.00 90.69 135 ILE A CA 1
ATOM 1050 C C . ILE A 1 135 ? -8.328 -0.514 45.976 1.00 90.69 135 ILE A C 1
ATOM 1052 O O . ILE A 1 135 ? -9.548 -0.644 45.979 1.00 90.69 135 ILE A O 1
ATOM 1056 N N . LEU A 1 136 ? -7.570 -1.038 46.944 1.00 89.94 136 LEU A N 1
ATOM 1057 C CA . LEU A 1 136 ? -8.064 -1.902 48.024 1.00 89.94 136 LEU A CA 1
ATOM 1058 C C . LEU A 1 136 ? -8.720 -1.105 49.165 1.00 89.94 136 LEU A C 1
ATOM 1060 O O . LEU A 1 136 ? -8.485 -1.364 50.344 1.00 89.94 136 LEU A O 1
ATOM 1064 N N . THR A 1 137 ? -9.529 -0.101 48.824 1.00 90.75 137 THR A N 1
ATOM 1065 C CA . THR A 1 137 ? -10.341 0.643 49.794 1.00 90.75 137 THR A CA 1
ATOM 1066 C C . THR A 1 137 ? -11.788 0.168 49.741 1.00 90.75 137 THR A C 1
ATOM 1068 O O . THR A 1 137 ? -12.289 -0.221 48.686 1.00 90.75 137 THR A O 1
ATOM 1071 N N . GLN A 1 138 ? -12.494 0.249 50.872 1.00 93.12 138 GLN A N 1
ATOM 1072 C CA . GLN A 1 138 ? -13.904 -0.146 50.960 1.00 93.12 138 GLN A CA 1
ATOM 1073 C C . GLN A 1 138 ? -14.774 0.568 49.916 1.00 93.12 138 GLN A C 1
ATOM 1075 O O . GLN A 1 138 ? -15.631 -0.051 49.296 1.00 93.12 138 GLN A O 1
ATOM 1080 N N . LYS A 1 139 ? -14.530 1.865 49.692 1.00 91.12 139 LYS A N 1
ATOM 1081 C CA . LYS A 1 139 ? -15.279 2.671 48.718 1.00 91.12 139 LYS A CA 1
ATOM 1082 C C . LYS A 1 139 ? -15.072 2.169 47.288 1.00 91.12 139 LYS A C 1
ATOM 1084 O O . LYS A 1 139 ? -16.040 2.049 46.547 1.00 91.12 139 LYS A O 1
ATOM 1089 N N . SER A 1 140 ? -13.831 1.853 46.918 1.00 91.50 140 SER A N 1
ATOM 1090 C CA . SER A 1 140 ? -13.504 1.335 45.587 1.00 91.50 140 SER A CA 1
ATOM 1091 C C . SER A 1 140 ? -14.138 -0.032 45.331 1.00 91.50 140 SER A C 1
ATOM 1093 O O . SER A 1 140 ? -14.707 -0.231 44.262 1.00 91.50 140 SER A O 1
ATOM 1095 N N . LEU A 1 141 ? -14.093 -0.936 46.316 1.00 93.25 141 LEU A N 1
ATOM 1096 C CA . LEU A 1 141 ? -14.692 -2.271 46.211 1.00 93.25 141 LEU A CA 1
ATOM 1097 C C . LEU A 1 141 ? -16.222 -2.221 46.149 1.00 93.25 141 LEU A C 1
ATOM 1099 O O . LEU A 1 141 ? -16.822 -2.944 45.357 1.00 93.25 141 LEU A O 1
ATOM 1103 N N . LEU A 1 142 ? -16.855 -1.346 46.938 1.00 95.19 142 LEU A N 1
ATOM 1104 C CA . LEU A 1 142 ? -18.303 -1.131 46.862 1.00 95.19 142 LEU A CA 1
ATOM 1105 C C . LEU A 1 142 ? -18.721 -0.604 45.489 1.00 95.19 142 LEU A C 1
ATOM 1107 O O . LEU A 1 142 ? -19.690 -1.100 44.925 1.00 95.19 142 LEU A O 1
ATOM 1111 N N . LEU A 1 143 ? -17.961 0.340 44.926 1.00 93.31 143 LEU A N 1
ATOM 1112 C CA . LEU A 1 143 ? -18.217 0.852 43.581 1.00 93.31 143 LEU A CA 1
ATOM 1113 C C . LEU A 1 143 ? -18.114 -0.253 42.518 1.00 93.31 143 LEU A C 1
ATOM 1115 O O . LEU A 1 143 ? -18.947 -0.309 41.615 1.00 93.31 143 LEU A O 1
ATOM 1119 N N . HIS A 1 144 ? -17.116 -1.139 42.618 1.00 94.38 144 HIS A N 1
ATOM 1120 C CA . HIS A 1 144 ? -16.992 -2.280 41.708 1.00 94.38 144 HIS A CA 1
ATOM 1121 C C . HIS A 1 144 ? -18.201 -3.211 41.803 1.00 94.38 144 HIS A C 1
ATOM 1123 O O . HIS A 1 144 ? -18.764 -3.576 40.777 1.00 94.38 144 HIS A O 1
ATOM 1129 N N . LEU A 1 145 ? -18.626 -3.549 43.026 1.00 94.19 145 LEU A N 1
ATOM 1130 C CA . LEU A 1 145 ? -19.779 -4.415 43.262 1.00 94.19 145 LEU A CA 1
ATOM 1131 C C . LEU A 1 145 ? -21.067 -3.808 42.700 1.00 94.19 145 LEU A C 1
ATOM 1133 O O . LEU A 1 145 ? -21.805 -4.495 42.004 1.00 94.19 145 LEU A O 1
ATOM 1137 N N . GLU A 1 146 ? -21.321 -2.525 42.967 1.00 95.44 146 GLU A N 1
ATOM 1138 C CA . GLU A 1 146 ? -22.492 -1.826 42.432 1.00 95.44 146 GLU A CA 1
ATOM 1139 C C . GLU A 1 146 ? -22.467 -1.806 40.900 1.00 95.44 146 GLU A C 1
ATOM 1141 O O . GLU A 1 146 ? -23.477 -2.095 40.264 1.00 95.44 146 GLU A O 1
ATOM 1146 N N . THR A 1 147 ? -21.302 -1.544 40.300 1.00 94.06 147 THR A N 1
ATOM 1147 C CA . THR A 1 147 ? -21.141 -1.563 38.839 1.00 94.06 147 THR A CA 1
ATOM 1148 C C . THR A 1 147 ? -21.425 -2.953 38.272 1.00 94.06 147 THR A C 1
ATOM 1150 O O . THR A 1 147 ? -22.148 -3.063 37.288 1.00 94.06 147 THR A O 1
ATOM 1153 N N . LEU A 1 148 ? -20.907 -4.014 38.898 1.00 94.44 148 LEU A N 1
ATOM 1154 C CA . LEU A 1 148 ? -21.162 -5.388 38.464 1.00 94.44 148 LEU A CA 1
ATOM 1155 C C . LEU A 1 148 ? -22.644 -5.752 38.573 1.00 94.44 148 LEU A C 1
ATOM 1157 O O . LEU A 1 148 ? -23.183 -6.299 37.619 1.00 94.44 148 LEU A O 1
ATOM 1161 N N . LEU A 1 149 ? -23.319 -5.396 39.672 1.00 94.69 149 LEU A N 1
ATOM 1162 C CA . LEU A 1 149 ? -24.762 -5.623 39.818 1.00 94.69 149 LEU A CA 1
ATOM 1163 C C . LEU A 1 149 ? -25.548 -4.927 38.701 1.00 94.69 149 LEU A C 1
ATOM 1165 O O . LEU A 1 149 ? -26.387 -5.548 38.056 1.00 94.69 149 LEU A O 1
ATOM 1169 N N . ARG A 1 150 ? -25.218 -3.665 38.404 1.00 93.12 150 ARG A N 1
ATOM 1170 C CA . ARG A 1 150 ? -25.846 -2.927 37.300 1.00 93.12 150 ARG A CA 1
ATOM 1171 C C . ARG A 1 150 ? -25.587 -3.563 35.940 1.00 93.12 150 ARG A C 1
ATOM 1173 O O . ARG A 1 150 ? -26.501 -3.599 35.129 1.00 93.12 150 ARG A O 1
ATOM 1180 N N . VAL A 1 151 ? -24.377 -4.064 35.691 1.00 93.06 151 VAL A N 1
ATOM 1181 C CA . VAL A 1 151 ? -24.043 -4.771 34.445 1.00 93.06 151 VAL A CA 1
ATOM 1182 C C . VAL A 1 151 ? -24.841 -6.070 34.321 1.00 93.06 151 VAL A C 1
ATOM 1184 O O . VAL A 1 151 ? -25.327 -6.370 33.237 1.00 93.06 151 VAL A O 1
ATOM 1187 N N . THR A 1 152 ? -25.049 -6.807 35.419 1.00 91.00 152 THR A N 1
ATOM 1188 C CA . THR A 1 152 ? -25.856 -8.041 35.395 1.00 91.00 152 THR A CA 1
ATOM 1189 C C . THR A 1 152 ? -27.350 -7.813 35.162 1.00 91.00 152 THR A C 1
ATOM 1191 O O . THR A 1 152 ? -28.045 -8.743 34.769 1.00 91.00 152 THR A O 1
ATOM 1194 N N . GLU A 1 153 ? -27.847 -6.597 35.395 1.00 93.56 153 GLU A N 1
ATOM 1195 C CA . GLU A 1 153 ? -29.250 -6.218 35.173 1.00 93.56 153 GLU A CA 1
ATOM 1196 C C . GLU A 1 153 ? -29.524 -5.730 33.735 1.00 93.56 153 GLU A C 1
ATOM 1198 O O . GLU A 1 153 ? -30.661 -5.386 33.420 1.00 93.56 153 GLU A O 1
ATOM 1203 N N . ILE A 1 154 ? -28.511 -5.658 32.859 1.00 92.19 154 ILE A N 1
ATOM 1204 C CA . ILE A 1 154 ? -28.689 -5.177 31.481 1.00 92.19 154 ILE A CA 1
ATOM 1205 C C . ILE A 1 154 ? -29.429 -6.234 30.656 1.00 92.19 154 ILE A C 1
ATOM 1207 O O . ILE A 1 154 ? -28.913 -7.321 30.407 1.00 92.19 154 ILE A O 1
ATOM 1211 N N . GLU A 1 155 ? -30.612 -5.873 30.168 1.00 90.75 155 GLU A N 1
ATOM 1212 C CA . GLU A 1 155 ? -31.395 -6.661 29.218 1.00 90.75 155 GLU A CA 1
ATOM 1213 C C . GLU A 1 155 ? -31.450 -5.924 27.872 1.00 90.75 155 GLU A C 1
ATOM 1215 O O . GLU A 1 155 ? -31.668 -4.710 27.823 1.00 90.75 155 GLU A O 1
ATOM 1220 N N . VAL A 1 156 ? -31.202 -6.647 26.775 1.00 90.69 156 VAL A N 1
ATOM 1221 C CA . VAL A 1 156 ? -31.241 -6.105 25.410 1.00 90.69 156 VAL A CA 1
ATOM 1222 C C . VAL A 1 156 ? -32.341 -6.820 24.644 1.00 90.69 156 VAL A C 1
ATOM 1224 O O . VAL A 1 156 ? -32.233 -8.015 24.378 1.00 90.69 156 VAL A O 1
ATOM 1227 N N . ASP A 1 157 ? -33.370 -6.074 24.256 1.00 89.69 157 ASP A N 1
ATOM 1228 C CA . ASP A 1 157 ? -34.409 -6.579 23.369 1.00 89.69 157 ASP A CA 1
ATOM 1229 C C . ASP A 1 157 ? -33.956 -6.414 21.909 1.00 89.69 157 ASP A C 1
ATOM 1231 O O . ASP A 1 157 ? -33.801 -5.296 21.411 1.00 89.69 157 ASP A O 1
ATOM 1235 N N . LEU A 1 158 ? -33.636 -7.528 21.245 1.00 86.69 158 LEU A N 1
ATOM 1236 C CA . LEU A 1 158 ? -33.112 -7.522 19.873 1.00 86.69 158 LEU A CA 1
ATOM 1237 C C . LEU A 1 158 ? -34.210 -7.524 18.804 1.00 86.69 158 LEU A C 1
ATOM 1239 O O . LEU A 1 158 ? -33.928 -7.161 17.660 1.00 86.69 158 LEU A O 1
ATOM 1243 N N . PHE A 1 159 ? -35.431 -7.945 19.139 1.00 88.31 159 PHE A N 1
ATOM 1244 C CA . PHE A 1 159 ? -36.507 -8.113 18.167 1.00 88.31 159 PHE A CA 1
ATOM 1245 C C . PHE A 1 159 ? -37.842 -7.693 18.780 1.00 88.31 159 PHE A C 1
ATOM 1247 O O . PHE A 1 159 ? -38.305 -8.316 19.730 1.00 88.31 159 PHE A O 1
ATOM 1254 N N . GLU A 1 160 ? -38.506 -6.696 18.189 1.00 77.69 160 GLU A N 1
ATOM 1255 C CA . GLU A 1 160 ? -39.905 -6.419 18.526 1.00 77.69 160 GLU A CA 1
ATOM 1256 C C . GLU A 1 160 ? -40.750 -7.647 18.156 1.00 77.69 160 GLU A C 1
ATOM 1258 O O . GLU A 1 160 ? -40.693 -8.130 17.020 1.00 77.69 160 GLU A O 1
ATOM 1263 N N . THR A 1 161 ? -41.478 -8.183 19.136 1.00 60.81 161 THR A N 1
ATOM 1264 C CA . THR A 1 161 ? -42.402 -9.310 18.941 1.00 60.81 161 THR A CA 1
ATOM 1265 C C . THR A 1 161 ? -43.737 -8.840 18.378 1.00 60.81 161 THR A C 1
ATOM 1267 O O . THR A 1 161 ? -44.200 -7.750 18.783 1.00 60.81 161 THR A O 1
#

pLDDT: mean 85.66, std 13.04, range [37.69, 97.19]

Organism: Mytilus galloprovincialis (NCBI:txid29158)

Sequence (161 aa):
MSIRRRGTNSQIDEDLLTRTSFVDARIAYKQVKKGKADGNKCALWVRWHLQNYMFSIGCFIQLHCGKVLFMGLLLLSLCCIGFKLVKFETDVEALWVEAGGRLEEELAYTKATVGVGSGTTSELVIQTPKEGSNILTQKSLLLHLETLLRVTEIEVDLFET